Protein AF-A0A2X3JMQ0-F1 (afdb_monomer_lite)

Sequence (136 aa):
MATQASEVRAAPIFPEYTVSWIEKEIDDLADRPGAGFAVSEENKRVLHEVCPWWRGQTVQDRCYGMFTDEQKGLLATGIIKAEGNMTSGDAHLAVNFPLLLEKGLDGLREKVAERRSRHQSDGAGRFTWRQIPESD

InterPro domains:
  IPR004184 Pyruvate formate lyase domain [PF02901] (3-120)
  IPR004184 Pyruvate formate lyase domain [PS51554] (1-136)
  IPR051215 Glycyl Radical Enzyme [PTHR43641] (3-120)

pLDDT: mean 89.94, std 14.74, range [39.38, 98.62]

Structure (mmCIF, N/CA/C/O backbone):
data_AF-A0A2X3JMQ0-F1
#
_entry.id   AF-A0A2X3JMQ0-F1
#
loop_
_atom_site.group_PDB
_atom_site.id
_atom_site.type_symbol
_atom_site.label_atom_id
_atom_site.label_alt_id
_atom_site.label_comp_id
_atom_site.label_asym_id
_atom_site.label_entity_id
_atom_site.label_seq_id
_atom_site.pdbx_PDB_ins_code
_atom_site.Cartn_x
_atom_site.Cartn_y
_atom_site.Cartn_z
_atom_site.occupancy
_atom_site.B_iso_or_equiv
_atom_site.auth_seq_id
_atom_site.auth_comp_id
_atom_site.auth_asym_id
_atom_site.auth_atom_id
_atom_site.pdbx_PDB_model_num
ATOM 1 N N . MET A 1 1 ? 15.170 12.808 -12.920 1.00 53.38 1 MET A N 1
ATOM 2 C CA . MET A 1 1 ? 15.105 12.246 -11.551 1.00 53.38 1 MET A CA 1
ATOM 3 C C . MET A 1 1 ? 13.746 11.596 -11.384 1.00 53.38 1 MET A C 1
ATOM 5 O O . MET A 1 1 ? 12.783 12.171 -11.868 1.00 53.38 1 MET A O 1
ATOM 9 N N . ALA A 1 2 ? 13.679 10.418 -10.766 1.00 72.06 2 ALA A N 1
ATOM 10 C CA . ALA A 1 2 ? 12.423 9.716 -10.508 1.00 72.06 2 ALA A CA 1
ATOM 11 C C . ALA A 1 2 ? 11.955 9.992 -9.073 1.00 72.06 2 ALA A C 1
ATOM 13 O O . ALA A 1 2 ? 12.768 9.956 -8.148 1.00 72.06 2 ALA A O 1
ATOM 14 N N . THR A 1 3 ? 10.663 10.262 -8.899 1.00 86.94 3 THR A N 1
ATOM 15 C CA . THR A 1 3 ? 9.996 10.372 -7.595 1.00 86.94 3 THR A CA 1
ATOM 16 C C . THR A 1 3 ? 8.958 9.259 -7.471 1.00 86.94 3 THR A C 1
ATOM 18 O O . THR A 1 3 ? 8.422 8.789 -8.471 1.00 86.94 3 THR A O 1
ATOM 21 N N . GLN A 1 4 ? 8.700 8.801 -6.246 1.00 93.06 4 GLN A N 1
ATOM 22 C CA . GLN A 1 4 ? 7.702 7.756 -5.976 1.00 93.06 4 GLN A CA 1
ATOM 23 C C . GLN A 1 4 ? 6.274 8.318 -5.888 1.00 93.06 4 GLN A C 1
ATOM 25 O O . GLN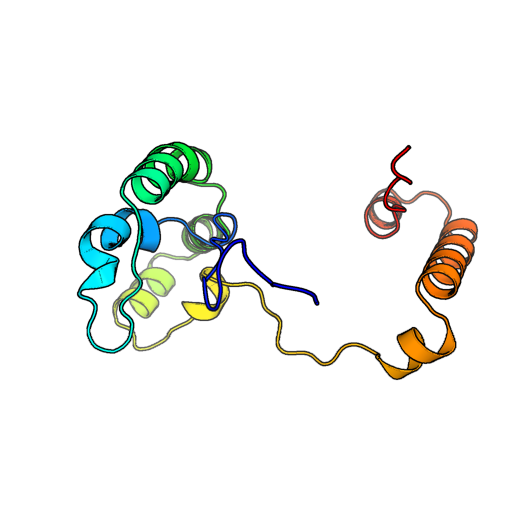 A 1 4 ? 5.311 7.620 -6.186 1.00 93.06 4 GLN A O 1
ATOM 30 N N . ALA A 1 5 ? 6.148 9.573 -5.462 1.00 95.19 5 ALA A N 1
ATOM 31 C CA . ALA A 1 5 ? 4.895 10.281 -5.250 1.00 95.19 5 ALA A CA 1
ATOM 32 C C . ALA A 1 5 ? 4.974 11.688 -5.869 1.00 95.19 5 ALA A C 1
ATOM 34 O O . ALA A 1 5 ? 6.029 12.097 -6.373 1.00 95.19 5 ALA A O 1
ATOM 35 N N . SER A 1 6 ? 3.863 12.427 -5.814 1.00 92.94 6 SER A N 1
ATOM 36 C CA . SER A 1 6 ? 3.763 13.815 -6.290 1.00 92.94 6 SER A CA 1
ATOM 37 C C . SER A 1 6 ? 4.629 14.794 -5.492 1.00 92.94 6 SER A C 1
ATOM 39 O O . SER A 1 6 ? 5.040 15.819 -6.029 1.00 92.94 6 SER A O 1
ATOM 41 N N . GLU A 1 7 ? 4.936 14.473 -4.234 1.00 95.00 7 GLU A N 1
ATOM 42 C CA . GLU A 1 7 ? 5.704 15.321 -3.323 1.00 95.00 7 GLU A CA 1
ATOM 43 C C . GLU A 1 7 ? 6.907 14.581 -2.719 1.00 95.00 7 GLU A C 1
ATOM 45 O O . GLU A 1 7 ? 6.965 13.348 -2.643 1.00 95.00 7 GLU A O 1
ATOM 50 N N . VAL A 1 8 ? 7.904 15.349 -2.275 1.00 95.44 8 VAL A N 1
ATOM 51 C CA . VAL A 1 8 ? 9.126 14.812 -1.667 1.00 95.44 8 VAL A CA 1
ATOM 52 C C . VAL A 1 8 ? 8.792 14.161 -0.326 1.00 95.44 8 VAL A C 1
ATOM 54 O O . VAL A 1 8 ? 8.226 14.800 0.553 1.00 95.44 8 VAL A O 1
ATOM 57 N N . ARG A 1 9 ? 9.202 12.895 -0.155 1.00 93.94 9 ARG A N 1
ATOM 58 C CA . ARG A 1 9 ? 8.935 12.070 1.043 1.00 93.94 9 ARG A CA 1
ATOM 59 C C . ARG A 1 9 ? 7.444 11.833 1.335 1.00 93.94 9 ARG A C 1
ATOM 61 O O . ARG A 1 9 ? 7.117 11.424 2.446 1.00 93.94 9 ARG A O 1
ATOM 68 N N . ALA A 1 10 ? 6.563 12.033 0.355 1.00 96.19 10 ALA A N 1
ATOM 69 C CA . ALA A 1 10 ? 5.165 11.652 0.492 1.00 96.19 10 ALA A CA 1
ATOM 70 C C . ALA A 1 10 ? 4.989 10.129 0.413 1.00 96.19 10 ALA A C 1
ATOM 72 O O . ALA A 1 10 ? 5.679 9.446 -0.349 1.00 96.19 10 ALA A O 1
ATOM 73 N N . ALA A 1 11 ? 4.046 9.615 1.200 1.00 95.88 11 ALA A N 1
ATOM 74 C CA . ALA A 1 11 ? 3.622 8.223 1.166 1.00 95.88 11 ALA A CA 1
ATOM 75 C C . ALA A 1 11 ? 2.373 8.093 0.272 1.00 95.88 11 ALA A C 1
ATOM 77 O O . ALA A 1 11 ? 1.351 8.706 0.586 1.00 95.88 11 ALA A O 1
ATOM 78 N N . PRO A 1 12 ? 2.422 7.326 -0.834 1.00 96.62 12 PRO A N 1
ATOM 79 C CA . PRO A 1 12 ? 1.220 6.981 -1.587 1.00 96.62 12 PRO A CA 1
ATOM 80 C C . PRO A 1 12 ? 0.265 6.113 -0.756 1.00 96.62 12 PRO A C 1
ATOM 82 O O . PRO A 1 12 ? 0.701 5.358 0.114 1.00 96.62 12 PRO A O 1
ATOM 85 N N . ILE A 1 13 ? -1.029 6.182 -1.067 1.00 97.06 13 ILE A N 1
ATOM 86 C CA . ILE A 1 13 ? -2.064 5.327 -0.473 1.00 97.06 13 ILE A CA 1
ATOM 87 C C . ILE A 1 13 ? -2.346 4.140 -1.399 1.00 97.06 13 ILE A C 1
ATOM 89 O O . ILE A 1 13 ? -2.489 4.316 -2.607 1.00 97.06 13 ILE A O 1
ATOM 93 N N . PHE A 1 14 ? -2.456 2.948 -0.810 1.00 97.88 14 PHE A N 1
ATOM 94 C CA . PHE A 1 14 ? -2.719 1.683 -1.502 1.00 97.88 14 PHE A CA 1
ATOM 95 C C . PHE A 1 14 ? -3.998 1.036 -0.935 1.00 97.88 14 PHE A C 1
ATOM 97 O O . PHE A 1 14 ? -3.923 0.174 -0.050 1.00 97.88 14 PHE A O 1
ATOM 104 N N . PRO A 1 15 ? -5.188 1.499 -1.363 1.00 97.75 15 PRO A N 1
ATOM 105 C CA . PRO A 1 15 ? -6.462 1.120 -0.750 1.00 97.75 15 PRO A CA 1
ATOM 106 C C . PRO A 1 15 ? -6.864 -0.342 -1.014 1.00 97.75 15 PRO A C 1
ATOM 108 O O . PRO A 1 15 ? -7.751 -0.870 -0.344 1.00 97.75 15 PRO A O 1
ATOM 111 N N . GLU A 1 16 ? -6.204 -1.025 -1.952 1.00 98.25 16 GLU A N 1
ATOM 112 C CA . GLU A 1 16 ? -6.440 -2.433 -2.264 1.00 98.25 16 GLU A CA 1
ATOM 113 C C . GLU A 1 16 ? -6.091 -3.384 -1.111 1.00 98.25 16 GLU A C 1
ATOM 115 O O . GLU A 1 16 ? -6.694 -4.454 -0.987 1.00 98.25 16 GLU A O 1
ATOM 120 N N . TYR A 1 17 ? -5.156 -3.000 -0.239 1.00 98.38 17 TYR A N 1
ATOM 121 C CA . TYR A 1 17 ? -4.767 -3.825 0.906 1.00 98.38 17 TYR A CA 1
ATOM 122 C C . TYR A 1 17 ? -5.709 -3.619 2.090 1.00 98.38 17 TYR A C 1
ATOM 124 O O . TYR A 1 17 ? -6.182 -4.585 2.688 1.00 98.38 17 TYR A O 1
ATOM 132 N N . THR A 1 18 ? -6.019 -2.364 2.416 1.00 98.12 18 THR A N 1
ATOM 133 C CA . THR A 1 18 ? -6.930 -2.002 3.506 1.00 98.12 18 THR A CA 1
ATOM 134 C C . THR A 1 18 ? -7.366 -0.542 3.396 1.00 98.12 18 THR A C 1
ATOM 136 O O . THR A 1 18 ? -6.597 0.319 2.971 1.00 98.12 18 THR A O 1
ATOM 139 N N . VAL A 1 19 ? -8.585 -0.260 3.858 1.00 98.06 19 VAL A N 1
ATOM 140 C CA . VAL A 1 19 ? -9.081 1.103 4.116 1.00 98.06 19 VAL A CA 1
ATOM 141 C C . VAL A 1 19 ? -9.494 1.324 5.574 1.00 98.06 19 VAL A C 1
ATOM 143 O O . VAL A 1 19 ? -9.757 2.451 5.974 1.00 98.06 19 VAL A O 1
ATOM 146 N N . SER A 1 20 ? -9.506 0.273 6.404 1.00 96.19 20 SER A N 1
ATOM 147 C CA . SER A 1 20 ? -10.037 0.327 7.778 1.00 96.19 20 SER A CA 1
ATOM 148 C C . SER A 1 20 ? -9.274 1.301 8.676 1.00 96.19 20 SER A C 1
ATOM 150 O O . SER A 1 20 ? -9.902 2.029 9.439 1.00 96.19 20 SER A O 1
ATOM 152 N N . TRP A 1 21 ? -7.938 1.331 8.609 1.00 96.12 21 TRP A N 1
ATOM 153 C CA . TRP A 1 21 ? -7.154 2.292 9.396 1.00 96.12 21 TRP A CA 1
ATOM 154 C C . TRP A 1 21 ? -7.232 3.703 8.803 1.00 96.12 21 TRP A C 1
ATOM 156 O O . TRP A 1 21 ? -7.279 4.669 9.555 1.00 96.12 21 TRP A O 1
ATOM 166 N N . ILE A 1 22 ? -7.312 3.820 7.470 1.00 96.19 22 ILE A N 1
ATOM 167 C CA . ILE A 1 22 ? -7.405 5.109 6.773 1.00 96.19 22 ILE A CA 1
ATOM 168 C C . ILE A 1 22 ? -8.665 5.832 7.241 1.00 96.19 22 ILE A C 1
ATOM 170 O O . ILE A 1 22 ? -8.583 6.938 7.754 1.00 96.19 22 ILE A O 1
ATOM 174 N N . GLU A 1 23 ? -9.823 5.175 7.162 1.00 94.88 23 GLU A N 1
ATOM 175 C CA . GLU A 1 23 ? -11.101 5.775 7.564 1.00 94.88 23 GLU A CA 1
ATOM 176 C C . GLU A 1 23 ? -11.171 6.133 9.057 1.00 94.88 23 GLU A C 1
ATOM 178 O O . GLU A 1 23 ? -11.987 6.966 9.440 1.00 94.88 23 GLU A O 1
ATOM 183 N N . LYS A 1 24 ? -10.342 5.508 9.902 1.00 95.44 24 LYS A N 1
ATOM 184 C CA . LYS A 1 24 ? -10.302 5.765 11.349 1.00 95.44 24 LYS A CA 1
ATOM 185 C C . LYS A 1 24 ? -9.339 6.873 11.744 1.00 95.44 24 LYS A C 1
ATOM 187 O O . LYS A 1 24 ? -9.572 7.514 12.758 1.00 95.44 24 LYS A O 1
ATOM 192 N N . GLU A 1 25 ? -8.243 7.033 11.010 1.00 95.75 25 GLU A N 1
ATOM 193 C CA . GLU A 1 25 ? -7.110 7.852 11.449 1.00 95.75 25 GLU A CA 1
ATOM 194 C C . GLU A 1 25 ? -6.832 9.046 10.533 1.00 95.75 25 GLU A C 1
ATOM 196 O O . GLU A 1 25 ? -6.054 9.907 10.926 1.00 95.75 25 GLU A O 1
ATOM 201 N N . ILE A 1 26 ? -7.412 9.132 9.327 1.00 94.38 26 ILE A N 1
ATOM 202 C CA . ILE A 1 26 ? -6.976 10.120 8.322 1.00 94.38 26 ILE A CA 1
ATOM 203 C C . ILE A 1 26 ? -7.107 11.578 8.785 1.00 94.38 26 ILE A C 1
ATOM 205 O O . ILE A 1 26 ? -6.269 12.410 8.428 1.00 94.38 26 ILE A O 1
ATOM 209 N N . ASP A 1 27 ? -8.111 11.879 9.608 1.00 93.38 27 ASP A N 1
ATOM 210 C CA . ASP A 1 27 ? -8.347 13.224 10.135 1.00 93.38 27 ASP A CA 1
ATOM 211 C C . ASP A 1 27 ? -7.361 13.610 11.246 1.00 93.38 27 ASP A C 1
ATOM 213 O O . ASP A 1 27 ? -6.983 14.779 11.341 1.00 93.38 27 ASP A O 1
ATOM 217 N N . ASP A 1 28 ? -6.874 12.618 11.998 1.00 93.81 28 ASP A N 1
ATOM 218 C CA . ASP A 1 28 ? -5.993 12.771 13.164 1.00 93.81 28 ASP A CA 1
ATOM 219 C C . ASP A 1 28 ? -4.530 12.367 12.868 1.00 93.81 28 ASP A C 1
ATOM 221 O O . ASP A 1 28 ? -3.664 12.386 13.747 1.00 93.81 28 ASP A O 1
ATOM 225 N N . LEU A 1 29 ? -4.219 11.990 11.619 1.00 94.31 29 LEU A N 1
ATOM 226 C CA . LEU A 1 29 ? -2.948 11.356 11.247 1.00 94.31 29 LEU A CA 1
ATOM 227 C C . LEU A 1 29 ? -1.726 12.251 11.497 1.00 94.31 29 LEU A C 1
ATOM 229 O O . LEU A 1 29 ? -0.627 11.743 11.718 1.00 94.31 29 LEU A O 1
ATOM 233 N N . ALA A 1 30 ? -1.901 13.573 11.472 1.00 93.38 30 ALA A N 1
ATOM 234 C CA . ALA A 1 30 ? -0.818 14.532 11.677 1.00 93.38 30 ALA A CA 1
ATOM 235 C C . ALA A 1 30 ? -0.237 14.476 13.099 1.00 93.38 30 ALA A C 1
ATOM 237 O O . ALA A 1 30 ? 0.976 14.617 13.269 1.00 93.38 30 ALA A O 1
ATOM 238 N N . ASP A 1 31 ? -1.075 14.204 14.100 1.00 92.31 31 ASP A N 1
ATOM 239 C CA . ASP A 1 31 ? -0.705 14.270 15.517 1.00 92.31 31 ASP A CA 1
ATOM 240 C C . ASP A 1 31 ? -0.210 12.926 16.075 1.00 92.31 31 ASP A C 1
ATOM 242 O O . ASP A 1 31 ? 0.131 12.811 17.257 1.00 92.31 31 ASP A O 1
ATOM 246 N N . ARG A 1 32 ? -0.127 11.890 15.229 1.00 92.94 32 ARG A N 1
ATOM 247 C CA . ARG A 1 32 ? 0.274 10.540 15.634 1.00 92.94 32 ARG A CA 1
ATOM 248 C C . ARG A 1 32 ? 1.719 10.525 16.170 1.00 92.94 32 ARG A C 1
ATOM 250 O O . ARG A 1 32 ? 2.666 10.749 15.405 1.00 92.94 32 ARG A O 1
ATOM 257 N N . PRO A 1 33 ? 1.946 10.180 17.454 1.00 94.06 33 PRO A N 1
ATOM 258 C CA . PRO A 1 33 ? 3.283 10.211 18.041 1.00 94.06 33 PRO A CA 1
ATOM 259 C C . PRO A 1 33 ? 4.261 9.286 17.306 1.00 94.06 33 PRO A C 1
ATOM 261 O O . PRO A 1 33 ? 4.034 8.083 17.192 1.00 94.06 33 PRO A O 1
ATOM 264 N N . GLY A 1 34 ? 5.362 9.851 16.802 1.00 91.94 34 GLY A N 1
ATOM 265 C CA . GLY A 1 34 ? 6.429 9.105 16.122 1.00 91.94 34 GLY A CA 1
ATOM 266 C C . GLY A 1 34 ? 6.096 8.597 14.711 1.00 91.94 34 GLY A C 1
ATOM 267 O O . GLY A 1 34 ? 6.962 7.988 14.088 1.00 91.94 34 GLY A O 1
ATOM 268 N N . ALA A 1 35 ? 4.887 8.848 14.198 1.00 92.94 35 ALA A N 1
ATOM 269 C CA . ALA A 1 35 ? 4.444 8.388 12.879 1.00 92.94 35 ALA A CA 1
ATOM 270 C C . ALA A 1 35 ? 3.428 9.345 12.221 1.00 92.94 35 ALA A C 1
ATOM 272 O O . ALA A 1 35 ? 2.545 8.899 11.492 1.00 92.94 35 ALA A O 1
ATOM 273 N N . GLY A 1 36 ? 3.532 10.646 12.507 1.00 93.06 36 GLY A N 1
ATOM 274 C CA . GLY A 1 36 ? 2.631 11.660 11.964 1.00 93.06 36 GLY A CA 1
ATOM 275 C C . GLY A 1 36 ? 2.881 11.947 10.482 1.00 93.06 36 GLY A C 1
ATOM 276 O O . GLY A 1 36 ? 4.033 12.090 10.062 1.00 93.06 36 GLY A O 1
ATOM 277 N N . PHE A 1 37 ? 1.806 12.065 9.701 1.00 96.50 37 PHE A N 1
ATOM 278 C CA . PHE A 1 37 ? 1.848 12.498 8.300 1.00 96.50 37 PHE A CA 1
ATOM 279 C C . PHE A 1 37 ? 0.930 13.699 8.085 1.00 96.50 37 PHE A C 1
ATOM 281 O O . PHE A 1 37 ? -0.210 13.712 8.541 1.00 96.50 37 PHE A O 1
ATOM 288 N N . ALA A 1 38 ? 1.417 14.699 7.348 1.00 96.12 38 ALA A N 1
ATOM 289 C CA . ALA A 1 38 ? 0.580 15.808 6.915 1.00 96.12 38 ALA A CA 1
ATOM 290 C C . ALA A 1 38 ? -0.370 15.338 5.805 1.00 96.12 38 ALA A C 1
ATOM 292 O O . ALA A 1 38 ? 0.071 14.765 4.807 1.00 96.12 38 ALA A O 1
ATOM 293 N N . VAL A 1 39 ? -1.662 15.616 5.965 1.00 96.06 39 VAL A N 1
ATOM 294 C CA . VAL A 1 39 ? -2.693 15.313 4.969 1.00 96.06 39 VAL A CA 1
ATOM 295 C C . VAL A 1 39 ? -3.462 16.596 4.690 1.00 96.06 39 VAL A C 1
ATOM 297 O O . VAL A 1 39 ? -4.042 17.183 5.601 1.00 96.06 39 VAL A O 1
ATOM 300 N N . SER A 1 40 ? -3.438 17.060 3.440 1.00 96.44 40 SER A N 1
ATOM 301 C CA . SER A 1 40 ? -4.222 18.225 3.032 1.00 96.44 40 SER A CA 1
ATOM 302 C C . SER A 1 40 ? -5.719 17.913 3.086 1.00 96.44 40 SER A C 1
ATOM 304 O O . SER A 1 40 ? -6.129 16.776 2.857 1.00 96.44 40 SER A O 1
ATOM 306 N N . GLU A 1 41 ? -6.546 18.932 3.314 1.00 97.12 41 GLU A N 1
ATOM 307 C CA . GLU A 1 41 ? -8.011 18.785 3.292 1.00 97.12 41 GLU A CA 1
ATOM 308 C C . GLU A 1 41 ? -8.523 18.241 1.948 1.00 97.12 41 GLU A C 1
ATOM 310 O O . GLU A 1 41 ? -9.467 17.456 1.902 1.00 97.12 41 GLU A O 1
ATOM 315 N N . GLU A 1 42 ? -7.844 18.585 0.850 1.00 97.44 42 GLU A N 1
ATOM 316 C CA . GLU A 1 42 ? -8.117 18.017 -0.472 1.00 97.44 42 GLU A CA 1
ATOM 317 C C . GLU A 1 42 ? -7.889 16.499 -0.497 1.00 97.44 42 GLU A C 1
ATOM 319 O O . GLU A 1 42 ? -8.764 15.747 -0.923 1.00 97.44 42 GLU A O 1
ATOM 324 N N . ASN A 1 43 ? -6.745 16.026 0.006 1.00 97.19 43 ASN A N 1
ATOM 325 C CA . ASN A 1 43 ? -6.441 14.597 0.036 1.00 97.19 43 ASN A CA 1
ATOM 326 C C . ASN A 1 43 ? -7.366 13.838 0.995 1.00 97.19 43 ASN A C 1
ATOM 328 O O . ASN A 1 43 ? -7.775 12.725 0.670 1.00 97.19 43 ASN A O 1
ATOM 332 N N . LYS A 1 44 ? -7.753 14.435 2.131 1.00 97.00 44 LYS A N 1
ATOM 333 C CA . LYS A 1 44 ? -8.782 13.862 3.016 1.00 97.00 44 LYS A CA 1
ATOM 334 C C . LYS A 1 44 ? -10.094 13.666 2.261 1.00 97.00 44 LYS A C 1
ATOM 336 O O . LYS A 1 44 ? -10.627 12.559 2.256 1.00 97.00 44 LYS A O 1
ATOM 341 N N . ARG A 1 45 ? -10.575 14.696 1.549 1.00 97.56 45 ARG A N 1
ATOM 342 C CA . ARG A 1 45 ? -11.796 14.609 0.730 1.00 97.56 45 ARG A CA 1
ATOM 343 C C . ARG A 1 45 ? -11.713 13.477 -0.292 1.00 97.56 45 ARG A C 1
ATOM 345 O O . ARG A 1 45 ? -12.612 12.644 -0.340 1.00 97.56 45 ARG A O 1
ATOM 352 N N . VAL A 1 46 ? -10.624 13.412 -1.060 1.00 97.94 46 VAL A N 1
ATOM 353 C CA . VAL A 1 46 ? -10.409 12.341 -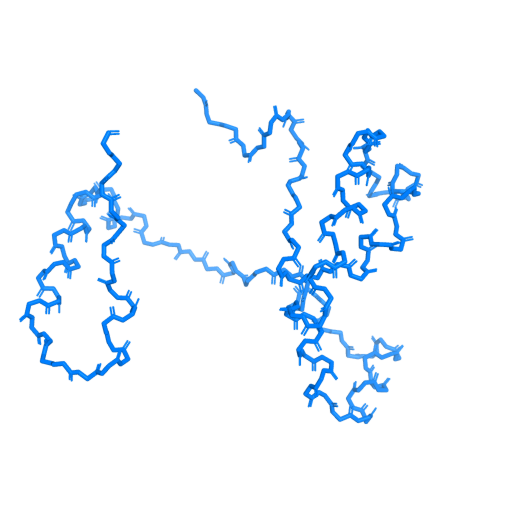2.047 1.00 97.94 46 VAL A CA 1
ATOM 354 C C . VAL A 1 46 ? -10.447 10.963 -1.380 1.00 97.94 46 VAL A C 1
ATOM 356 O O . VAL A 1 46 ? -11.092 10.047 -1.886 1.00 97.94 46 VAL A O 1
ATOM 359 N N . LEU A 1 47 ? -9.804 10.798 -0.222 1.00 97.06 47 LEU A N 1
ATOM 360 C CA . LEU A 1 47 ? -9.797 9.521 0.491 1.00 97.06 47 LEU A CA 1
ATOM 361 C C . LEU A 1 47 ? -11.178 9.146 1.040 1.00 97.06 47 LEU A C 1
ATOM 363 O O . LEU A 1 47 ? -11.547 7.975 0.948 1.00 97.06 47 LEU A O 1
ATOM 367 N N . HIS A 1 48 ? -11.971 10.104 1.524 1.00 96.25 48 HIS A N 1
ATOM 368 C CA . HIS A 1 48 ? -13.360 9.856 1.922 1.00 96.25 48 HIS A CA 1
ATOM 369 C C . HIS A 1 48 ? -14.260 9.447 0.749 1.00 96.25 48 HIS A C 1
ATOM 371 O O . HIS A 1 48 ? -15.215 8.701 0.956 1.00 96.25 48 HIS A O 1
ATOM 377 N N . GLU A 1 49 ? -13.961 9.888 -0.474 1.00 97.62 49 GLU A N 1
ATOM 378 C CA . GLU A 1 49 ? -14.682 9.467 -1.680 1.00 97.62 49 GLU A CA 1
ATOM 379 C C . GLU A 1 49 ? -14.234 8.081 -2.177 1.00 97.62 49 GLU A C 1
ATOM 381 O O . GLU A 1 49 ? -15.063 7.270 -2.593 1.00 97.62 49 GLU A O 1
ATOM 386 N N . VAL A 1 50 ? -12.933 7.779 -2.108 1.00 97.69 50 VAL A N 1
ATOM 387 C CA . VAL A 1 50 ? -12.351 6.540 -2.655 1.00 97.69 50 VAL A CA 1
ATOM 388 C C . VAL A 1 50 ? -12.518 5.341 -1.718 1.00 97.69 50 VAL A C 1
ATOM 390 O O . VAL A 1 50 ? -12.845 4.246 -2.182 1.00 97.69 50 VAL A O 1
ATOM 393 N N . CYS A 1 51 ? -12.299 5.510 -0.410 1.00 98.12 51 CYS A N 1
ATOM 394 C CA . CYS A 1 51 ? -12.302 4.396 0.546 1.00 98.12 51 CYS A CA 1
ATOM 395 C C . CYS A 1 51 ? -13.616 3.590 0.576 1.00 98.12 51 CYS A C 1
ATOM 397 O O . CYS A 1 51 ? -13.539 2.357 0.590 1.00 98.12 51 CYS A O 1
ATOM 399 N N . PRO A 1 52 ? -14.817 4.206 0.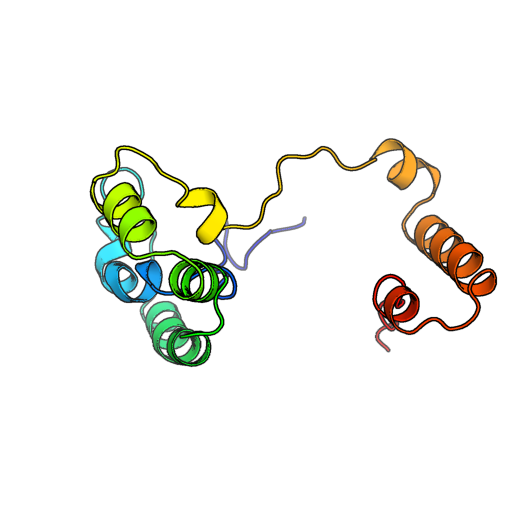497 1.00 98.19 52 PRO A N 1
ATOM 400 C CA . PRO A 1 52 ? -16.079 3.473 0.489 1.00 98.19 52 PRO A CA 1
ATOM 401 C C . PRO A 1 52 ? -16.193 2.403 -0.598 1.00 98.19 52 PRO A C 1
ATOM 403 O O . PRO A 1 52 ? -16.786 1.356 -0.342 1.00 98.19 52 PRO A O 1
ATOM 406 N N . TRP A 1 53 ? -15.618 2.634 -1.783 1.00 98.38 53 TRP A N 1
ATOM 407 C CA . TRP A 1 53 ? -15.659 1.669 -2.887 1.00 98.38 53 TRP A CA 1
ATOM 408 C C . TRP A 1 53 ? -14.863 0.393 -2.582 1.00 98.38 53 TRP A C 1
ATOM 410 O O . TRP A 1 53 ? -15.209 -0.688 -3.049 1.00 98.38 53 TRP A O 1
ATOM 420 N N . TRP A 1 54 ? -13.811 0.504 -1.773 1.00 98.50 54 TRP A N 1
ATOM 421 C CA . TRP A 1 54 ? -12.924 -0.611 -1.446 1.00 98.50 54 TRP A CA 1
ATOM 422 C C . TRP A 1 54 ? -13.438 -1.511 -0.321 1.00 98.50 54 TRP A C 1
ATOM 424 O O . TRP A 1 54 ? -12.928 -2.621 -0.145 1.00 98.50 54 TRP A O 1
ATOM 434 N N . ARG A 1 55 ? -14.457 -1.083 0.428 1.00 98.00 55 ARG A N 1
ATOM 435 C CA . ARG A 1 55 ? -15.011 -1.869 1.536 1.00 98.00 55 ARG A CA 1
ATOM 436 C C . ARG A 1 55 ? -15.501 -3.237 1.055 1.00 98.00 55 ARG A C 1
ATOM 438 O O . ARG A 1 55 ? -16.271 -3.341 0.104 1.00 98.00 55 ARG A O 1
ATOM 445 N N . GLY A 1 56 ? -15.066 -4.298 1.731 1.00 97.50 56 GLY A N 1
ATOM 446 C CA . GLY A 1 56 ? -15.439 -5.684 1.426 1.00 97.50 56 GLY A CA 1
ATOM 447 C C . GLY A 1 56 ? -14.633 -6.329 0.293 1.00 97.50 56 GLY A C 1
ATOM 448 O O . GLY A 1 56 ? -14.782 -7.525 0.035 1.00 97.50 56 GLY A O 1
ATOM 449 N N . GLN A 1 57 ? -13.757 -5.576 -0.374 1.00 98.19 57 GLN A N 1
ATOM 450 C CA . GLN A 1 57 ? -12.899 -6.081 -1.448 1.00 98.19 57 GLN A CA 1
ATOM 451 C C . GLN A 1 57 ? -11.404 -5.901 -1.179 1.00 98.19 57 GLN A C 1
ATOM 453 O O . GLN A 1 57 ? -10.600 -6.364 -1.990 1.00 98.19 57 GLN A O 1
ATOM 458 N N . THR A 1 58 ? -11.031 -5.300 -0.046 1.00 98.62 58 THR A N 1
ATOM 459 C CA . THR A 1 58 ? -9.631 -5.222 0.380 1.00 98.62 58 THR A CA 1
ATOM 460 C C . THR A 1 58 ? -9.072 -6.593 0.768 1.00 98.62 58 THR A C 1
ATOM 462 O O . THR A 1 58 ? -9.821 -7.521 1.100 1.00 98.62 58 THR A O 1
ATOM 465 N N . VAL A 1 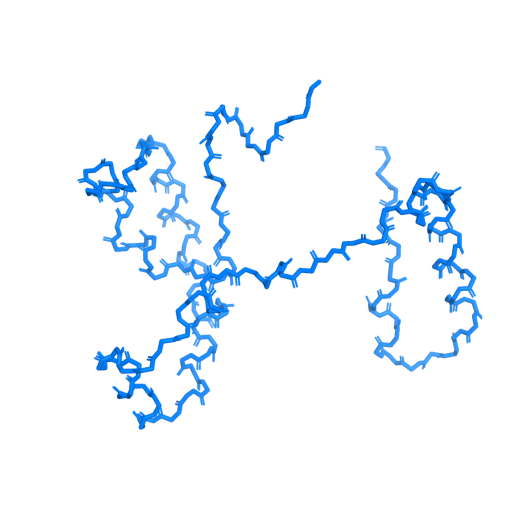59 ? -7.742 -6.731 0.749 1.00 98.25 59 VAL A N 1
ATOM 466 C CA . VAL A 1 59 ? -7.058 -7.930 1.268 1.00 98.25 59 VAL A CA 1
ATOM 467 C C . VAL A 1 59 ? -7.462 -8.183 2.719 1.00 98.25 59 VAL A C 1
ATOM 469 O O . VAL A 1 59 ? -7.898 -9.289 3.040 1.00 98.25 59 VAL A O 1
ATOM 472 N N . GLN A 1 60 ? -7.399 -7.158 3.572 1.00 98.31 60 GLN A N 1
ATOM 473 C CA . GLN A 1 60 ? -7.780 -7.276 4.977 1.00 98.31 60 GLN A CA 1
ATOM 474 C C . GLN A 1 60 ? -9.230 -7.752 5.143 1.00 98.31 60 GLN A C 1
ATOM 476 O O . GLN A 1 60 ? -9.465 -8.709 5.882 1.00 98.31 60 GLN A O 1
ATOM 481 N N . ASP A 1 61 ? -10.195 -7.162 4.431 1.00 98.06 61 ASP A N 1
ATOM 482 C CA . ASP A 1 61 ? -11.606 -7.562 4.538 1.00 98.06 61 ASP A CA 1
ATOM 483 C C . ASP A 1 61 ? -11.810 -9.029 4.150 1.00 98.06 61 ASP A C 1
ATOM 485 O O . ASP A 1 61 ? -12.520 -9.771 4.832 1.00 98.06 61 ASP A O 1
ATOM 489 N N . ARG A 1 62 ? -11.144 -9.483 3.082 1.00 98.00 62 ARG A N 1
ATOM 490 C CA . ARG A 1 62 ? -11.221 -10.880 2.639 1.00 98.00 62 ARG A CA 1
ATOM 491 C C . ARG A 1 62 ? -10.550 -11.837 3.622 1.00 98.00 62 ARG A C 1
ATOM 493 O O . ARG A 1 62 ? -11.102 -12.908 3.864 1.00 98.00 62 ARG A O 1
ATOM 500 N N . CYS A 1 63 ? -9.433 -11.452 4.241 1.00 97.62 63 CYS A N 1
ATOM 501 C CA . CYS A 1 63 ? -8.825 -12.226 5.326 1.00 97.62 63 CYS A CA 1
ATOM 502 C C . CYS A 1 63 ? -9.805 -12.402 6.496 1.00 97.62 63 CYS A C 1
ATOM 504 O O . CYS A 1 63 ? -10.065 -13.530 6.915 1.00 97.62 63 CYS A O 1
ATOM 506 N N . TYR A 1 64 ? -10.432 -11.320 6.971 1.00 97.50 64 TYR A N 1
ATOM 507 C CA . TYR A 1 64 ? -11.431 -11.389 8.046 1.00 97.50 64 TYR A CA 1
ATOM 508 C C . TYR A 1 64 ? -12.713 -12.137 7.649 1.00 97.50 64 TYR A C 1
ATOM 510 O O . TYR A 1 64 ? -13.357 -12.737 8.513 1.00 97.50 64 TYR A O 1
ATOM 518 N N . GLY A 1 65 ? -13.062 -12.151 6.361 1.00 97.56 65 GLY A N 1
ATOM 519 C CA . GLY A 1 65 ? -14.135 -12.983 5.814 1.00 97.56 65 GLY A CA 1
ATOM 520 C C . GLY A 1 65 ? -13.827 -14.486 5.833 1.00 97.56 65 GLY A C 1
ATOM 521 O O . GLY A 1 65 ? -14.756 -15.289 5.853 1.00 97.56 65 GLY A O 1
ATOM 522 N N . MET A 1 66 ? -12.546 -14.871 5.860 1.00 98.00 66 MET A N 1
ATOM 523 C CA . MET A 1 66 ? -12.099 -16.270 5.890 1.00 98.00 66 MET A CA 1
ATOM 524 C C . MET A 1 66 ? -11.727 -16.772 7.290 1.00 98.00 66 MET A C 1
ATOM 526 O O . MET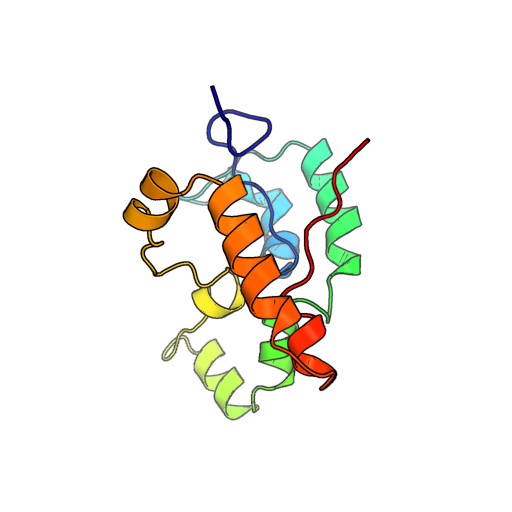 A 1 66 ? -11.752 -17.980 7.521 1.00 98.00 66 MET A O 1
ATOM 530 N N . PHE A 1 67 ? -11.370 -15.883 8.221 1.00 97.94 67 PHE A N 1
ATOM 531 C CA . PHE A 1 67 ? -10.984 -16.288 9.572 1.00 97.94 67 PHE A CA 1
ATOM 532 C C . PHE A 1 67 ? -12.148 -16.875 10.374 1.00 97.94 67 PHE A C 1
ATOM 534 O O . PHE A 1 67 ? -13.261 -16.339 10.377 1.00 97.94 67 PHE A O 1
ATOM 541 N N . THR A 1 68 ? -11.850 -17.928 11.137 1.00 98.31 68 THR A N 1
ATOM 542 C CA . THR A 1 68 ? -12.751 -18.440 12.176 1.00 98.31 68 THR A CA 1
ATOM 543 C C . THR A 1 68 ? -12.857 -17.448 13.336 1.00 98.31 68 THR A C 1
ATOM 545 O O . THR A 1 68 ? -11.997 -16.581 13.519 1.00 98.31 68 THR A O 1
ATOM 548 N N . ASP A 1 69 ? -13.893 -17.580 14.164 1.00 98.25 69 ASP A N 1
ATOM 549 C CA . ASP A 1 69 ? -14.070 -16.707 15.332 1.00 98.25 69 ASP A CA 1
ATOM 550 C C . ASP A 1 69 ? -12.928 -16.850 16.349 1.00 98.25 69 ASP A C 1
ATOM 552 O O . ASP A 1 69 ? -12.492 -15.860 16.933 1.00 98.25 69 ASP A O 1
ATOM 556 N N . GLU A 1 70 ? -12.371 -18.056 16.496 1.00 98.06 70 GLU A N 1
ATOM 557 C CA . GLU A 1 70 ? -11.174 -18.300 17.308 1.00 98.06 70 GLU A CA 1
ATOM 558 C C . GLU A 1 70 ? -9.969 -17.500 16.791 1.00 98.06 70 GLU A C 1
ATOM 560 O O . GLU A 1 70 ? -9.301 -16.811 17.561 1.00 98.06 70 GLU A O 1
ATOM 565 N N . GLN A 1 71 ? -9.715 -17.529 15.479 1.00 98.06 71 GLN A N 1
ATOM 566 C CA . GLN A 1 71 ? -8.606 -16.795 14.861 1.00 98.06 71 GLN A CA 1
ATOM 567 C C . GLN A 1 71 ? -8.775 -15.281 15.015 1.00 98.06 71 GLN A C 1
ATOM 569 O O . GLN A 1 71 ? -7.815 -14.580 15.339 1.00 98.06 71 GLN A O 1
ATOM 574 N N . LYS A 1 72 ? -10.002 -14.773 14.852 1.00 97.62 72 LYS A N 1
ATOM 575 C CA . LYS A 1 72 ? -10.325 -13.363 15.119 1.00 97.62 72 LYS A CA 1
ATOM 576 C C . LYS A 1 72 ? -10.071 -13.006 16.583 1.00 97.62 72 LYS A C 1
ATOM 578 O O . LYS A 1 72 ? -9.476 -11.963 16.851 1.00 97.62 72 LYS A O 1
ATOM 583 N N . GLY A 1 73 ? -10.463 -13.879 17.513 1.00 97.50 73 GLY A N 1
ATOM 584 C CA . GLY A 1 73 ? -10.189 -13.730 18.942 1.00 97.50 73 GLY A CA 1
ATOM 585 C C . GLY A 1 73 ? -8.692 -13.632 19.237 1.00 97.50 73 GLY A C 1
ATOM 586 O O . GLY A 1 73 ? -8.260 -12.696 19.908 1.00 97.50 73 GLY A O 1
ATOM 587 N N . LEU A 1 74 ? -7.882 -14.531 18.671 1.00 97.75 74 LEU A N 1
ATOM 588 C CA . LEU A 1 74 ? -6.422 -14.520 18.820 1.00 97.75 74 LEU A CA 1
ATOM 589 C C . LEU A 1 74 ? -5.795 -13.214 18.316 1.00 97.75 74 LEU A C 1
ATOM 591 O O . LEU A 1 74 ? -5.002 -12.609 19.040 1.00 97.75 74 LEU A O 1
ATOM 595 N N . LEU A 1 75 ? -6.182 -12.746 17.125 1.00 96.88 75 LEU A N 1
ATOM 596 C CA . LEU A 1 75 ? -5.706 -11.470 16.581 1.00 96.88 75 LEU A CA 1
ATOM 597 C C . LEU A 1 75 ? -6.110 -10.287 17.471 1.00 96.88 75 LEU A C 1
ATOM 599 O O . LEU A 1 75 ? -5.290 -9.404 17.718 1.00 96.88 75 LEU A O 1
ATOM 603 N N . ALA A 1 76 ? -7.337 -10.290 18.001 1.00 95.81 76 ALA A N 1
ATOM 604 C CA . ALA A 1 76 ? -7.834 -9.234 18.883 1.00 95.81 76 ALA A CA 1
ATOM 605 C C . ALA A 1 76 ? -7.053 -9.145 20.205 1.00 95.81 76 ALA A C 1
ATOM 607 O O . ALA A 1 76 ? -6.841 -8.047 20.715 1.00 95.81 76 ALA A O 1
ATOM 608 N N . THR A 1 77 ? -6.574 -10.273 20.747 1.00 97.38 77 THR A N 1
ATOM 609 C CA . THR A 1 77 ? -5.692 -10.250 21.932 1.00 97.38 77 THR A CA 1
ATOM 610 C C . THR A 1 77 ? -4.303 -9.674 21.646 1.00 97.38 77 THR A C 1
ATOM 612 O O . THR A 1 77 ? -3.603 -9.259 22.567 1.00 97.38 77 THR A O 1
ATOM 615 N N . GLY A 1 78 ? -3.868 -9.692 20.382 1.00 95.12 78 GLY A N 1
ATOM 616 C CA . GLY A 1 78 ? -2.518 -9.317 19.979 1.00 95.12 78 GLY A CA 1
ATOM 617 C C . GLY A 1 78 ? -1.426 -10.334 20.332 1.00 95.12 78 GLY A C 1
ATOM 618 O O . GLY A 1 78 ? -0.257 -10.028 20.093 1.00 95.12 78 GLY A O 1
ATOM 619 N N . ILE A 1 79 ? -1.764 -11.519 20.866 1.00 96.62 79 ILE A N 1
ATOM 620 C CA . ILE A 1 79 ? -0.788 -12.593 21.142 1.00 96.62 79 ILE A CA 1
ATOM 621 C C . ILE A 1 79 ? -0.175 -13.154 19.853 1.00 96.62 79 ILE A C 1
ATOM 623 O O . ILE A 1 79 ? 1.006 -13.488 19.812 1.00 96.62 79 ILE A O 1
ATOM 627 N N . ILE A 1 80 ? -0.973 -13.202 18.784 1.00 95.88 80 ILE A N 1
ATOM 628 C CA . ILE A 1 80 ? -0.543 -13.478 17.414 1.00 95.88 80 ILE A CA 1
ATOM 629 C C . ILE A 1 80 ? -0.904 -12.249 16.586 1.00 95.88 80 ILE A C 1
ATOM 631 O O . ILE A 1 80 ? -2.025 -11.748 16.673 1.00 95.88 80 ILE A O 1
ATOM 635 N N . LYS A 1 81 ? 0.040 -11.759 15.777 1.00 92.62 81 LYS A N 1
ATOM 636 C CA . LYS A 1 81 ? -0.156 -10.597 14.905 1.00 92.62 81 LYS A CA 1
ATOM 637 C C . LYS A 1 81 ? 0.245 -10.941 13.478 1.00 92.62 81 LYS A C 1
ATOM 639 O O . LYS A 1 81 ? 1.351 -11.413 13.246 1.00 92.62 81 LYS A O 1
ATOM 644 N N . ALA A 1 82 ? -0.653 -10.656 12.543 1.00 91.81 82 ALA A N 1
ATOM 645 C CA . ALA A 1 82 ? -0.432 -10.783 11.100 1.00 91.81 82 ALA A CA 1
ATOM 646 C C . ALA A 1 82 ? -0.857 -9.503 10.357 1.00 91.81 82 ALA A C 1
ATOM 648 O O . ALA A 1 82 ? -1.176 -9.529 9.173 1.00 91.81 82 ALA A O 1
ATOM 649 N N . GLU A 1 83 ? -0.917 -8.376 11.074 1.00 91.12 83 GLU A N 1
ATOM 650 C CA . GLU A 1 83 ? -1.459 -7.119 10.557 1.00 91.12 83 GLU A CA 1
ATOM 651 C C . GLU A 1 83 ? -0.701 -6.638 9.318 1.00 91.12 83 GLU A C 1
ATOM 653 O O . GLU A 1 83 ? -1.336 -6.353 8.310 1.00 91.12 83 GLU A O 1
ATOM 658 N N . GLY A 1 84 ? 0.638 -6.669 9.337 1.00 90.25 84 GLY A N 1
ATOM 659 C CA . GLY A 1 84 ? 1.458 -6.249 8.194 1.00 90.25 84 GLY A CA 1
ATOM 660 C C . GLY A 1 84 ? 1.174 -7.027 6.903 1.00 90.25 84 GLY A C 1
ATOM 661 O O . GLY A 1 84 ? 1.184 -6.439 5.826 1.00 90.25 84 GLY A O 1
ATOM 662 N N . ASN A 1 85 ? 0.844 -8.320 7.001 1.00 94.75 85 ASN A N 1
ATOM 663 C CA . ASN A 1 85 ? 0.491 -9.155 5.846 1.00 94.75 85 ASN A CA 1
ATOM 664 C C . ASN A 1 85 ? -0.885 -8.813 5.262 1.00 94.75 85 ASN A C 1
ATOM 666 O O . ASN A 1 85 ? -1.137 -9.062 4.090 1.00 94.75 85 ASN A O 1
ATOM 670 N N . MET A 1 86 ? -1.791 -8.284 6.084 1.00 96.62 86 MET A N 1
ATOM 671 C CA . MET A 1 86 ? -3.140 -7.918 5.650 1.00 96.62 86 MET A CA 1
ATOM 672 C C . MET A 1 86 ? -3.222 -6.478 5.146 1.00 96.62 86 MET A C 1
ATOM 674 O O . MET A 1 86 ? -4.155 -6.146 4.423 1.00 96.62 86 MET A O 1
ATOM 678 N N . THR A 1 87 ? -2.286 -5.615 5.547 1.00 96.75 87 THR A N 1
ATOM 679 C CA . THR A 1 87 ? -2.337 -4.171 5.278 1.00 96.75 87 THR A CA 1
ATOM 680 C C . THR A 1 87 ? -1.309 -3.690 4.256 1.00 96.75 87 THR A C 1
ATOM 682 O O . THR A 1 87 ? -1.292 -2.503 3.937 1.00 96.75 87 THR A O 1
ATOM 685 N N . SER A 1 88 ? -0.472 -4.581 3.714 1.00 96.56 88 SER A N 1
ATOM 686 C CA . SER A 1 88 ? 0.548 -4.234 2.720 1.00 96.56 88 SER A CA 1
ATOM 687 C C . SER A 1 88 ? 0.866 -5.389 1.767 1.00 96.56 88 SER A C 1
ATOM 689 O O . SER A 1 88 ? 0.478 -6.532 2.006 1.00 96.56 88 SER A O 1
ATOM 691 N N . GLY A 1 89 ? 1.568 -5.085 0.672 1.00 94.88 89 GLY A N 1
ATOM 692 C CA . GLY A 1 89 ? 2.103 -6.100 -0.237 1.00 94.88 89 GLY A CA 1
ATOM 693 C C . GLY A 1 89 ? 3.331 -6.812 0.340 1.00 94.88 89 GLY A C 1
ATOM 694 O O . GLY A 1 89 ? 4.063 -6.245 1.147 1.00 94.88 89 GLY A O 1
ATOM 695 N N . ASP A 1 90 ? 3.592 -8.040 -0.118 1.00 95.56 90 ASP A N 1
ATOM 696 C CA . ASP A 1 90 ? 4.616 -8.905 0.483 1.00 95.56 90 ASP A CA 1
ATOM 697 C C . ASP A 1 90 ? 6.034 -8.331 0.407 1.00 95.56 90 ASP A C 1
ATOM 699 O O . ASP A 1 90 ? 6.709 -8.276 1.423 1.00 95.56 90 ASP A O 1
ATOM 703 N N . ALA A 1 91 ? 6.495 -7.928 -0.782 1.00 94.88 91 ALA A N 1
ATOM 704 C CA . ALA A 1 91 ? 7.793 -7.305 -1.100 1.00 94.88 91 ALA A CA 1
ATOM 705 C C . ALA A 1 91 ? 9.106 -7.995 -0.653 1.00 94.88 91 ALA A C 1
ATOM 707 O O . ALA A 1 91 ? 10.112 -7.745 -1.305 1.00 94.88 91 ALA A O 1
ATOM 708 N N . HIS A 1 92 ? 9.145 -8.823 0.398 1.00 96.06 92 HIS A N 1
ATOM 709 C CA . HIS A 1 92 ? 10.332 -9.402 1.056 1.00 96.06 92 HIS A CA 1
ATOM 710 C C . HIS A 1 92 ? 11.134 -10.364 0.149 1.00 96.06 92 HIS A C 1
ATOM 712 O O . HIS A 1 92 ? 11.218 -11.568 0.388 1.00 96.06 92 HIS A O 1
ATOM 718 N N . LEU A 1 93 ? 11.725 -9.829 -0.918 1.00 96.56 93 LEU A N 1
ATOM 719 C CA . LEU A 1 93 ? 12.469 -10.533 -1.952 1.00 96.56 93 LEU A CA 1
ATOM 720 C C . LEU A 1 93 ? 13.525 -9.617 -2.582 1.00 96.56 93 LEU A C 1
ATOM 722 O O . LEU A 1 93 ? 13.458 -8.392 -2.489 1.00 96.56 93 LEU A O 1
ATOM 726 N N . ALA A 1 94 ? 14.485 -10.222 -3.279 1.00 96.88 94 ALA A N 1
ATOM 727 C CA . ALA A 1 94 ? 15.392 -9.517 -4.177 1.00 96.88 94 ALA A CA 1
ATOM 728 C C . ALA A 1 94 ? 15.060 -9.901 -5.623 1.00 96.88 94 ALA A C 1
ATOM 730 O O . ALA A 1 94 ? 15.038 -11.084 -5.969 1.00 96.88 94 ALA A O 1
ATOM 731 N N . VAL A 1 95 ? 14.799 -8.908 -6.477 1.00 97.06 95 VAL A N 1
ATOM 732 C CA . VAL A 1 95 ? 14.580 -9.155 -7.909 1.00 97.06 95 VAL A CA 1
ATOM 733 C C . VAL A 1 95 ? 15.900 -9.471 -8.615 1.00 97.06 95 VAL A C 1
ATOM 735 O O . VAL A 1 95 ? 16.982 -9.089 -8.164 1.00 97.06 95 VAL A O 1
ATOM 738 N N . ASN A 1 96 ? 15.824 -10.168 -9.751 1.00 97.81 96 ASN A N 1
ATOM 739 C CA . ASN A 1 96 ? 17.006 -10.554 -10.520 1.00 97.81 96 ASN A CA 1
ATOM 740 C C . ASN A 1 96 ? 17.552 -9.369 -11.341 1.00 97.81 96 ASN A C 1
ATOM 742 O O . ASN A 1 96 ? 17.367 -9.295 -12.557 1.00 97.81 96 ASN A O 1
ATOM 746 N N . PHE A 1 97 ? 18.220 -8.434 -10.664 1.00 98.38 97 PHE A N 1
ATOM 747 C CA . PHE A 1 97 ? 18.875 -7.292 -11.302 1.00 98.38 97 PHE A CA 1
ATOM 748 C C . PHE A 1 97 ? 19.929 -7.690 -12.346 1.00 98.38 97 PHE A C 1
ATOM 750 O O . PHE A 1 97 ? 19.927 -7.060 -13.401 1.00 98.38 97 PHE A O 1
ATOM 757 N N . PRO A 1 98 ? 20.778 -8.724 -12.148 1.00 98.56 98 PRO A N 1
ATOM 758 C CA . PRO A 1 98 ? 21.701 -9.167 -13.194 1.00 98.56 98 PRO A CA 1
ATOM 759 C C . PRO A 1 98 ? 20.998 -9.497 -14.515 1.00 98.56 98 PRO A C 1
ATOM 761 O O . PRO A 1 98 ? 21.436 -9.043 -15.565 1.00 98.56 98 PRO A O 1
ATOM 764 N N . LEU A 1 99 ? 19.862 -10.200 -14.465 1.00 97.94 99 LEU A N 1
ATOM 765 C CA . LEU A 1 99 ? 19.064 -10.494 -15.657 1.00 97.94 99 LEU A CA 1
ATOM 766 C C . LEU A 1 99 ? 18.513 -9.220 -16.315 1.00 97.94 99 LEU A C 1
ATOM 768 O O . LEU A 1 99 ? 18.515 -9.123 -17.541 1.00 97.94 99 LEU A O 1
ATOM 772 N N . LEU A 1 100 ? 18.031 -8.260 -15.517 1.00 97.88 100 LEU A N 1
ATOM 773 C CA . LEU A 1 100 ? 17.530 -6.981 -16.030 1.00 97.88 100 LEU A CA 1
ATOM 774 C C . LEU A 1 100 ? 18.642 -6.176 -16.714 1.00 97.88 100 LEU A C 1
ATOM 776 O O . LEU A 1 100 ? 18.416 -5.629 -17.788 1.00 97.88 100 LEU A O 1
ATOM 780 N N . LEU A 1 101 ? 19.832 -6.119 -16.112 1.00 98.31 101 LEU A N 1
ATOM 781 C CA . LEU A 1 101 ? 20.988 -5.412 -16.667 1.00 98.31 101 LEU A CA 1
ATOM 782 C C . LEU A 1 101 ? 21.529 -6.095 -17.930 1.00 98.31 101 LEU A C 1
ATOM 784 O O . LEU A 1 101 ? 21.944 -5.407 -18.854 1.00 98.31 101 LEU A O 1
ATOM 788 N N . GLU A 1 102 ? 21.503 -7.429 -17.985 1.00 98.31 102 GLU A N 1
ATOM 789 C CA . GLU A 1 102 ? 21.943 -8.201 -19.152 1.00 98.31 102 GLU A CA 1
ATOM 790 C C . GLU A 1 102 ? 20.986 -8.049 -20.342 1.00 98.31 102 GLU A C 1
ATOM 792 O O . GLU A 1 102 ? 21.432 -7.908 -21.477 1.00 98.31 102 GLU A O 1
ATOM 797 N N . LYS A 1 103 ? 19.669 -8.115 -20.102 1.00 97.12 103 LYS A N 1
ATOM 798 C CA . LYS A 1 103 ? 18.666 -8.218 -21.177 1.00 97.12 103 LYS A CA 1
ATOM 799 C C . LYS A 1 103 ? 17.921 -6.925 -21.488 1.00 97.12 103 LYS A C 1
ATOM 801 O O . LYS A 1 103 ? 17.312 -6.827 -22.551 1.00 97.12 103 LYS A O 1
ATOM 806 N N . GLY A 1 104 ? 17.918 -5.960 -20.574 1.00 97.94 104 GLY A N 1
ATOM 807 C CA . GLY A 1 104 ? 17.019 -4.811 -20.647 1.00 97.94 104 GLY A CA 1
ATOM 808 C C . GLY A 1 104 ? 15.538 -5.213 -20.600 1.00 97.94 104 GLY A C 1
ATOM 809 O O . GLY A 1 104 ? 15.181 -6.387 -20.458 1.00 97.94 104 GLY A O 1
ATOM 810 N N . LEU A 1 105 ? 14.646 -4.226 -20.714 1.00 97.44 105 LEU A N 1
ATOM 811 C CA . LEU A 1 105 ? 13.200 -4.479 -20.735 1.00 97.44 105 LEU A CA 1
ATOM 812 C C . LEU A 1 105 ? 12.768 -5.218 -22.010 1.00 97.44 105 LEU A C 1
ATOM 814 O O . LEU A 1 105 ? 11.956 -6.139 -21.925 1.00 97.44 105 LEU A O 1
ATOM 818 N N . ASP A 1 106 ? 13.349 -4.888 -23.164 1.00 97.38 106 ASP A N 1
ATOM 819 C CA . ASP A 1 106 ? 12.996 -5.528 -24.437 1.00 97.38 106 ASP A CA 1
ATOM 820 C C . ASP A 1 106 ? 13.396 -7.005 -24.473 1.00 97.38 106 ASP A C 1
ATOM 822 O O . ASP A 1 106 ? 12.567 -7.856 -24.797 1.00 97.38 106 ASP A O 1
ATOM 826 N N . GLY A 1 107 ? 14.598 -7.358 -24.004 1.00 97.50 107 GLY A N 1
ATOM 827 C CA . GLY A 1 107 ? 15.000 -8.762 -23.902 1.00 97.50 107 GLY A CA 1
ATOM 828 C C . GLY A 1 107 ? 14.150 -9.562 -22.903 1.00 97.50 107 GLY A C 1
ATOM 829 O O . GLY A 1 107 ? 13.941 -10.767 -23.077 1.00 97.50 107 GLY A O 1
ATOM 830 N N . LEU A 1 108 ? 13.590 -8.916 -21.869 1.00 96.62 108 LEU A N 1
ATOM 831 C CA . LEU A 1 108 ? 12.586 -9.545 -21.001 1.00 96.62 108 LEU A CA 1
ATOM 832 C C . LEU A 1 108 ? 11.244 -9.749 -21.726 1.00 96.62 108 LEU A C 1
ATOM 834 O O . LEU A 1 108 ? 10.632 -10.809 -21.563 1.00 96.62 108 LEU A O 1
ATOM 838 N N . ARG A 1 109 ? 10.797 -8.793 -22.556 1.00 94.81 109 ARG A N 1
ATOM 839 C CA . ARG A 1 109 ? 9.587 -8.940 -23.393 1.00 94.81 109 ARG A CA 1
ATOM 840 C C . ARG A 1 109 ? 9.739 -10.089 -24.390 1.00 94.81 109 ARG A C 1
ATOM 842 O O . ARG A 1 109 ? 8.823 -10.904 -24.504 1.00 94.81 109 ARG A O 1
ATOM 849 N N . GLU A 1 110 ? 10.890 -10.204 -25.048 1.00 96.00 110 GLU A N 1
ATOM 850 C CA . GLU A 1 110 ? 11.210 -11.307 -25.964 1.00 96.00 110 GLU A CA 1
ATOM 851 C C . GLU A 1 110 ? 11.187 -12.662 -25.254 1.00 96.00 110 GLU A C 1
ATOM 853 O O . GLU A 1 110 ? 10.530 -13.599 -25.716 1.00 96.00 110 GLU A O 1
ATOM 858 N N . LYS A 1 111 ? 11.818 -12.754 -24.075 1.00 93.19 111 LYS A N 1
ATOM 859 C CA . LYS A 1 111 ? 11.785 -13.961 -23.237 1.00 93.19 111 LYS A CA 1
ATOM 860 C C . LYS A 1 111 ? 10.350 -14.382 -22.894 1.00 93.19 111 LYS A C 1
ATOM 862 O O . LYS A 1 111 ? 10.028 -15.571 -22.930 1.00 93.19 111 LYS A O 1
ATOM 867 N N . VAL A 1 112 ? 9.467 -13.429 -22.578 1.00 92.62 112 VAL A N 1
ATOM 868 C CA . VAL A 1 112 ? 8.042 -13.715 -22.336 1.00 92.62 112 VAL A CA 1
ATOM 869 C C . VAL A 1 112 ? 7.335 -14.150 -23.626 1.00 92.62 112 VAL A C 1
ATOM 871 O O . VAL A 1 112 ? 6.555 -15.102 -23.592 1.00 92.62 112 VAL A O 1
ATOM 874 N N . ALA A 1 113 ? 7.611 -13.522 -24.772 1.00 90.19 113 ALA A N 1
ATOM 875 C CA . ALA A 1 113 ? 7.016 -13.892 -26.060 1.00 90.19 113 ALA A CA 1
ATOM 876 C C . ALA A 1 113 ? 7.389 -15.325 -26.491 1.00 90.19 113 ALA A C 1
ATOM 878 O O . ALA A 1 113 ? 6.510 -16.116 -26.842 1.00 90.19 113 ALA A O 1
ATOM 879 N N . GLU A 1 114 ? 8.662 -15.703 -26.363 1.00 91.50 114 GLU A N 1
ATOM 880 C CA . GLU A 1 114 ? 9.165 -17.061 -26.623 1.00 91.50 114 GLU A CA 1
ATOM 881 C C . GLU A 1 114 ? 8.572 -18.091 -25.644 1.00 91.50 114 GLU A C 1
ATOM 883 O O . GLU A 1 114 ? 8.317 -19.250 -25.979 1.00 91.50 114 GLU A O 1
ATOM 888 N N . ARG A 1 115 ? 8.279 -17.682 -24.405 1.00 89.12 115 ARG A N 1
ATOM 889 C CA . ARG A 1 115 ? 7.567 -18.527 -23.439 1.00 89.12 115 ARG A CA 1
ATOM 890 C C . ARG A 1 115 ? 6.082 -18.705 -23.776 1.00 89.12 115 ARG A C 1
ATOM 892 O O . ARG A 1 115 ? 5.542 -19.779 -23.498 1.00 89.12 115 ARG A O 1
ATOM 899 N N . ARG A 1 116 ? 5.430 -17.696 -24.361 1.00 85.88 116 ARG A N 1
ATOM 900 C CA . ARG A 1 116 ? 4.022 -17.755 -24.796 1.00 85.88 116 ARG A CA 1
ATOM 901 C C . ARG A 1 116 ? 3.828 -18.613 -26.040 1.00 85.88 116 ARG A C 1
ATOM 903 O O . ARG A 1 116 ? 2.848 -19.347 -26.091 1.00 85.88 116 ARG A O 1
ATOM 910 N N . SER A 1 117 ? 4.735 -18.548 -27.017 1.00 87.88 117 SER A N 1
ATOM 911 C CA . SER A 1 117 ? 4.627 -19.331 -28.263 1.00 87.88 117 SER A CA 1
ATOM 912 C C . SER A 1 117 ? 4.643 -20.845 -28.017 1.00 87.88 117 SER A C 1
ATOM 914 O O . SER A 1 117 ? 4.069 -21.608 -28.787 1.00 87.88 117 SER A O 1
ATOM 916 N N . ARG A 1 118 ? 5.245 -21.276 -26.903 1.00 84.88 118 ARG A N 1
ATOM 917 C CA . ARG A 1 118 ? 5.305 -22.673 -26.447 1.00 84.88 118 ARG A CA 1
ATOM 918 C C . ARG A 1 118 ? 4.104 -23.114 -25.600 1.00 84.88 118 ARG A C 1
ATOM 920 O O . ARG A 1 118 ? 4.137 -24.206 -25.039 1.00 84.88 118 ARG A O 1
ATOM 927 N N . HIS A 1 119 ? 3.073 -22.285 -25.422 1.00 74.12 119 HIS A N 1
ATOM 928 C CA . HIS A 1 119 ? 1.878 -22.649 -24.652 1.00 74.12 119 HIS A CA 1
ATOM 929 C C . HIS A 1 119 ? 0.653 -22.839 -25.539 1.00 74.12 119 HIS A C 1
ATOM 931 O O . HIS A 1 119 ? 0.157 -21.892 -26.146 1.00 74.12 119 HIS A O 1
ATOM 937 N N . GLN A 1 120 ? 0.147 -24.075 -25.556 1.00 60.03 120 GLN A N 1
ATOM 938 C CA . GLN A 1 120 ? -1.209 -24.387 -25.997 1.00 60.03 120 GLN A CA 1
ATOM 939 C C . GLN A 1 120 ? -2.194 -24.014 -24.877 1.00 60.03 120 GLN A C 1
ATOM 941 O O . GLN A 1 120 ? -1.830 -23.915 -23.706 1.00 60.03 120 GLN A O 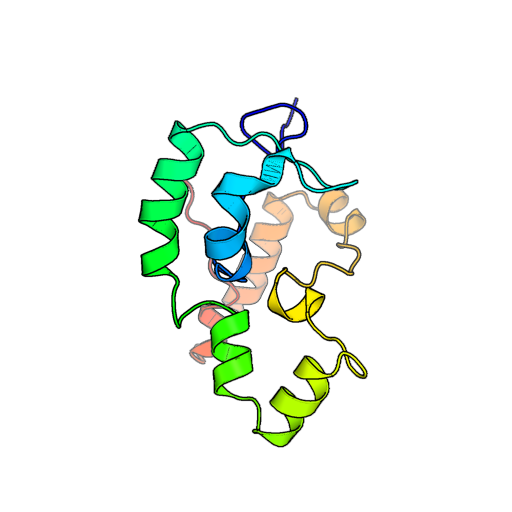1
ATOM 946 N N . SER A 1 121 ? -3.398 -23.626 -25.272 1.00 59.09 121 SER A N 1
ATOM 947 C CA . SER A 1 121 ? -4.318 -22.812 -24.483 1.00 59.09 121 SER A CA 1
ATOM 948 C C . SER A 1 121 ? -4.998 -23.564 -23.337 1.00 59.09 121 SER A C 1
ATOM 950 O O . SER A 1 121 ? -6.106 -24.065 -23.508 1.00 59.09 121 SER A O 1
ATOM 952 N N . ASP A 1 122 ? -4.413 -23.478 -22.147 1.00 54.03 122 ASP A N 1
ATOM 953 C CA . ASP A 1 122 ? -5.077 -23.838 -20.895 1.00 54.03 122 ASP A CA 1
ATOM 954 C C . ASP A 1 122 ? -5.292 -22.521 -20.137 1.00 54.03 122 ASP A C 1
ATOM 956 O O . ASP A 1 122 ? -4.332 -21.830 -19.783 1.00 54.03 122 ASP A O 1
ATOM 960 N N . GLY A 1 123 ? -6.549 -22.098 -19.974 1.00 56.66 123 GLY A N 1
ATOM 961 C CA . GLY A 1 123 ? -6.953 -20.710 -19.690 1.00 56.66 123 GLY A CA 1
ATOM 962 C C . GLY A 1 123 ? -6.204 -19.954 -18.578 1.00 56.66 123 GLY A C 1
ATOM 963 O O . GLY A 1 123 ? -6.124 -18.731 -18.650 1.00 56.66 123 GLY A O 1
ATOM 964 N N . ALA A 1 124 ? -5.593 -20.636 -17.605 1.00 58.50 124 ALA A N 1
ATOM 965 C CA . ALA A 1 124 ? -4.805 -20.025 -16.531 1.00 58.50 124 ALA A CA 1
ATOM 966 C C . ALA A 1 124 ? -3.467 -19.416 -17.004 1.00 58.50 124 ALA A C 1
ATOM 968 O O . ALA A 1 124 ? -3.090 -18.327 -16.571 1.00 58.50 124 ALA A O 1
ATOM 969 N N . GLY A 1 125 ? -2.762 -20.062 -17.941 1.00 54.53 125 GLY A N 1
ATOM 970 C CA . GLY A 1 125 ? -1.441 -19.605 -18.399 1.00 54.53 125 GLY A CA 1
ATOM 971 C C . GLY A 1 125 ? -1.488 -18.344 -19.267 1.00 54.53 125 GLY A C 1
ATOM 972 O O . GLY A 1 125 ? -0.485 -17.658 -19.439 1.00 54.53 125 GLY A O 1
ATOM 973 N N . ARG A 1 126 ? -2.656 -18.000 -19.822 1.00 53.03 126 ARG A N 1
ATOM 974 C CA . ARG A 1 126 ? -2.817 -16.821 -20.686 1.00 53.03 126 ARG A CA 1
ATOM 975 C C . ARG A 1 126 ? -2.948 -15.514 -19.898 1.00 53.03 126 ARG A C 1
ATOM 977 O O . ARG A 1 126 ? -2.705 -14.456 -20.472 1.00 53.03 126 ARG A O 1
ATOM 984 N N . PHE A 1 127 ? -3.348 -15.565 -18.624 1.00 54.75 127 PHE A N 1
ATOM 985 C CA . PHE A 1 127 ? -3.485 -14.375 -17.771 1.00 54.75 127 PHE A CA 1
ATOM 986 C C . PHE A 1 127 ? -2.153 -13.929 -17.165 1.00 54.75 127 PHE A C 1
ATOM 988 O O . PHE A 1 127 ? -1.926 -12.733 -17.034 1.00 54.75 127 PHE A O 1
ATOM 995 N N . THR A 1 128 ? -1.254 -14.868 -16.872 1.00 60.72 128 THR A N 1
ATOM 996 C CA . THR A 1 128 ? 0.045 -14.588 -16.244 1.00 60.72 128 THR A CA 1
ATOM 997 C C . THR A 1 128 ? 1.073 -13.976 -17.198 1.00 60.72 128 THR A C 1
ATOM 999 O O . THR A 1 128 ? 1.969 -13.269 -16.752 1.00 60.72 128 THR A O 1
ATOM 1002 N N . TRP A 1 129 ? 0.937 -14.200 -18.510 1.00 60.22 129 TRP A N 1
ATOM 1003 C CA . TRP A 1 129 ? 1.906 -13.760 -19.525 1.00 60.22 129 TRP A CA 1
ATOM 1004 C C . TRP A 1 129 ? 1.337 -12.742 -20.529 1.00 60.22 129 TRP A C 1
ATOM 1006 O O . TRP A 1 129 ? 1.757 -12.717 -21.686 1.00 60.22 129 TRP A O 1
ATOM 1016 N N . ARG A 1 130 ? 0.358 -11.908 -20.156 1.00 60.03 130 ARG A N 1
ATOM 1017 C CA . ARG A 1 130 ? -0.093 -10.833 -21.062 1.00 60.03 130 ARG A CA 1
ATOM 1018 C C . ARG A 1 130 ? 0.996 -9.764 -21.185 1.00 60.03 130 ARG A C 1
ATOM 1020 O O . ARG A 1 130 ? 1.541 -9.321 -20.182 1.00 60.03 130 ARG A O 1
ATOM 1027 N N . GLN A 1 131 ? 1.310 -9.352 -22.416 1.00 54.84 131 GLN A N 1
ATOM 1028 C CA . GLN A 1 131 ? 2.110 -8.145 -22.630 1.00 54.84 131 GLN A CA 1
ATOM 1029 C C . GLN A 1 131 ? 1.288 -6.930 -22.198 1.00 54.84 131 GLN A C 1
ATOM 1031 O O . GLN A 1 131 ? 0.095 -6.859 -22.499 1.00 54.84 131 GLN A O 1
ATOM 1036 N N . ILE A 1 132 ? 1.939 -5.992 -21.511 1.00 54.28 132 ILE A N 1
ATOM 1037 C CA . ILE A 1 132 ? 1.412 -4.639 -21.333 1.00 54.28 132 ILE A CA 1
ATOM 1038 C C . ILE A 1 132 ? 1.271 -4.046 -22.749 1.00 54.28 132 ILE A C 1
ATOM 1040 O O . ILE A 1 132 ? 2.242 -4.136 -23.509 1.00 54.28 132 ILE A O 1
ATOM 1044 N N . PRO A 1 133 ? 0.085 -3.546 -23.147 1.00 48.94 133 PRO A N 1
ATOM 1045 C CA . PRO A 1 133 ? -0.091 -2.884 -24.436 1.00 48.94 133 PRO A CA 1
ATOM 1046 C C . PRO A 1 133 ? 0.911 -1.736 -24.578 1.00 48.94 133 PRO A C 1
ATOM 1048 O O . PRO A 1 133 ? 1.152 -1.017 -23.610 1.00 48.94 133 PRO A O 1
ATOM 1051 N N . GLU A 1 134 ? 1.500 -1.574 -25.761 1.00 42.94 134 GLU A N 1
ATOM 1052 C CA . GLU A 1 134 ? 2.221 -0.340 -26.079 1.00 42.94 134 GLU A CA 1
ATOM 1053 C C . GLU A 1 134 ? 1.202 0.806 -26.077 1.00 42.94 134 GLU A C 1
ATOM 1055 O O . GLU A 1 134 ? 0.117 0.670 -26.640 1.00 42.94 134 GLU A O 1
ATOM 1060 N N . SER A 1 135 ? 1.503 1.881 -25.351 1.00 44.62 135 SER A N 1
ATOM 1061 C CA . SER A 1 135 ? 0.744 3.128 -25.435 1.00 44.62 135 SER A CA 1
ATOM 1062 C C . SER A 1 135 ? 1.104 3.826 -26.744 1.00 44.62 135 SER A C 1
ATOM 1064 O O . SER A 1 135 ? 2.299 4.011 -26.990 1.00 44.62 135 SER A O 1
ATOM 1066 N N . ASP A 1 136 ? 0.094 4.193 -27.537 1.00 39.38 136 ASP A N 1
ATOM 1067 C CA . ASP A 1 136 ? 0.236 5.080 -28.704 1.00 39.38 136 ASP A CA 1
ATOM 1068 C C . ASP A 1 136 ? 0.828 6.451 -28.323 1.00 39.38 136 ASP A C 1
ATOM 1070 O O . ASP A 1 136 ? 0.519 6.949 -27.210 1.00 39.38 136 ASP A O 1
#

Radius of gyration: 20.43 Å; chains: 1; bounding box: 38×43×51 Å

Foldseek 3Di:
DDDPDPDDPDDDDDPQLHCVVVVVCVVPQQVPPPRRDDDDPVNNVVSVVPNVVCPCRHQLNVVVVPDDPVRVVCCVVVVDHPPPVRRDDDPPDDDPVVVCVVQPPVNVLVVLVVVVVPDDDDPVVPVVRDDDDDDD

Organism: Escherichia coli (NCBI:txid562)

Secondary structure (DSSP, 8-state):
---SSSSTTPPPP-TTT--HHHHHHTTTGGG-TTT-----HHHHHHHHHHHHHHTTTSHHHHHHHH--HHHHHHHHHTSS--HHHHHS----S---HHHHHHHHHHHHHHHHHHHHHT----TTHHHHTPPPPPP-